Protein AF-A0A9Y2AJH9-F1 (afdb_monomer_lite)

Foldseek 3Di:
DDPVVVCVVPDDDDDDDDPDDDDPVVVVVVVVVVQPDDDDVSPSPDDDDDDDDPVVLVVVQLVVLVVLCPDDDDPPDDPVSVVSNVQSVDPPDGD

Organism: NCBI:txid3054208

InterPro dom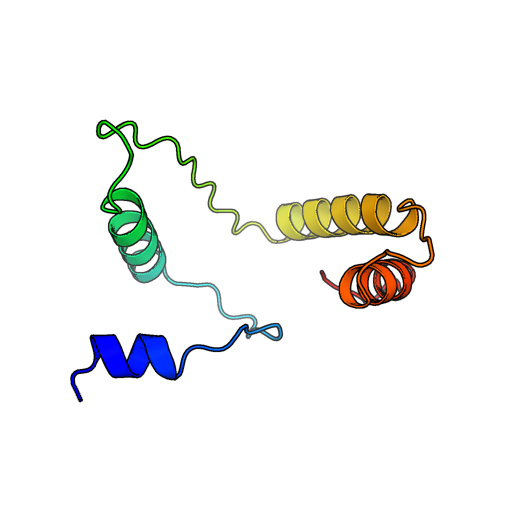ains:
  IPR000415 Nitroreductase-like [G3DSA:3.40.109.10] (1-95)
  IPR000415 Nitroreductase-like [SSF55469] (1-64)
  IPR029479 Nitroreductase [PF00881] (10-75)
  IPR050627 Nitroreductase/BluB [PTHR23026] (2-69)

Structure (mmCIF, N/CA/C/O backbone):
data_AF-A0A9Y2AJH9-F1
#
_entry.id   AF-A0A9Y2AJH9-F1
#
loop_
_atom_site.group_PDB
_atom_site.id
_atom_site.type_symbol
_atom_site.label_atom_id
_atom_site.label_alt_id
_atom_site.label_comp_id
_atom_site.label_asym_id
_atom_site.label_entity_id
_atom_site.label_seq_id
_atom_site.pdbx_PDB_ins_code
_atom_site.Cartn_x
_atom_site.Cartn_y
_atom_site.Cartn_z
_atom_site.occupancy
_atom_site.B_iso_or_equiv
_atom_site.auth_seq_id
_atom_site.auth_comp_id
_atom_site.auth_asym_id
_atom_site.auth_atom_id
_atom_site.pdbx_PDB_model_num
ATOM 1 N N . MET A 1 1 ? 4.041 15.277 23.540 1.00 86.56 1 MET A N 1
ATOM 2 C CA . MET A 1 1 ? 3.514 15.136 22.163 1.00 86.56 1 MET A CA 1
ATOM 3 C C . MET A 1 1 ? 2.420 14.088 22.194 1.00 86.56 1 MET A C 1
ATOM 5 O O . MET A 1 1 ? 2.672 13.053 22.797 1.00 86.56 1 MET A O 1
ATOM 9 N N . ASN A 1 2 ? 1.233 14.361 21.643 1.00 98.00 2 ASN A N 1
ATOM 10 C CA . ASN A 1 2 ? 0.135 13.386 21.654 1.00 98.00 2 ASN A CA 1
ATOM 11 C C . ASN A 1 2 ? 0.416 12.211 20.698 1.00 98.00 2 ASN A C 1
ATOM 13 O O . ASN A 1 2 ? 1.294 12.306 19.838 1.00 98.00 2 ASN A O 1
ATOM 17 N N . GLU A 1 3 ? -0.329 11.120 20.856 1.00 98.12 3 GLU A N 1
ATOM 18 C CA . GLU A 1 3 ? -0.120 9.885 20.090 1.00 98.12 3 GLU A CA 1
ATOM 19 C C . GLU A 1 3 ? -0.294 10.090 18.581 1.00 98.12 3 GLU A C 1
ATOM 21 O O . GLU A 1 3 ? 0.498 9.572 17.801 1.00 98.12 3 GLU A O 1
ATOM 26 N N . VAL A 1 4 ? -1.250 10.926 18.157 1.00 97.50 4 VAL A N 1
ATOM 27 C CA . VAL A 1 4 ? -1.489 11.230 16.735 1.00 97.50 4 VAL A CA 1
ATOM 28 C C . VAL A 1 4 ? -0.240 11.824 16.076 1.00 97.50 4 VAL A C 1
ATOM 30 O O . VAL A 1 4 ? 0.226 11.320 15.054 1.00 97.50 4 VAL A O 1
ATOM 33 N N . ILE A 1 5 ? 0.350 12.860 16.679 1.00 98.19 5 ILE A N 1
ATOM 34 C CA . ILE A 1 5 ? 1.545 13.518 16.134 1.00 98.19 5 ILE A CA 1
ATOM 35 C C . ILE A 1 5 ? 2.751 12.572 16.204 1.00 98.19 5 ILE A C 1
ATOM 37 O O . ILE A 1 5 ? 3.536 12.509 15.257 1.00 98.19 5 ILE A O 1
ATOM 41 N N . GLN A 1 6 ? 2.899 11.803 17.290 1.00 98.25 6 GLN A N 1
ATOM 42 C CA . GLN A 1 6 ? 3.978 10.814 17.396 1.00 98.25 6 GLN A CA 1
ATOM 43 C C . GLN A 1 6 ? 3.896 9.761 16.283 1.00 98.25 6 GLN A C 1
ATOM 45 O O . GLN A 1 6 ? 4.900 9.504 15.614 1.00 98.25 6 GLN A O 1
ATOM 50 N N . ASN A 1 7 ? 2.709 9.203 16.032 1.00 97.50 7 ASN A N 1
ATOM 51 C CA . ASN A 1 7 ? 2.480 8.210 14.982 1.00 97.50 7 ASN A CA 1
ATOM 52 C C . ASN A 1 7 ? 2.806 8.775 13.592 1.00 97.50 7 ASN A C 1
ATOM 54 O O . ASN A 1 7 ? 3.495 8.124 12.806 1.00 97.50 7 ASN A O 1
ATOM 58 N N . MET A 1 8 ? 2.397 10.015 13.302 1.00 96.81 8 MET A N 1
ATOM 59 C CA . MET A 1 8 ? 2.706 10.672 12.025 1.00 96.81 8 MET A CA 1
ATOM 60 C C . MET A 1 8 ? 4.214 10.854 11.797 1.00 96.81 8 MET A C 1
ATOM 62 O O . MET A 1 8 ? 4.706 10.586 10.699 1.00 96.81 8 MET A O 1
ATOM 66 N N . LEU A 1 9 ? 4.956 11.296 12.817 1.00 97.75 9 LEU A N 1
ATOM 67 C CA . LEU A 1 9 ? 6.388 11.599 12.693 1.00 97.75 9 LEU A CA 1
ATOM 68 C C . LEU A 1 9 ? 7.272 10.345 12.667 1.00 97.75 9 LEU A C 1
ATOM 70 O O . LEU A 1 9 ? 8.344 10.347 12.056 1.00 97.75 9 LEU A O 1
ATOM 74 N N . THR A 1 10 ? 6.838 9.270 13.324 1.00 97.94 10 THR A N 1
ATOM 75 C CA . THR A 1 10 ? 7.604 8.018 13.422 1.00 97.94 10 THR A CA 1
ATOM 76 C C . THR A 1 10 ? 7.347 7.057 12.264 1.00 97.94 10 THR A C 1
ATOM 78 O O . THR A 1 10 ? 8.205 6.218 11.979 1.00 97.94 10 THR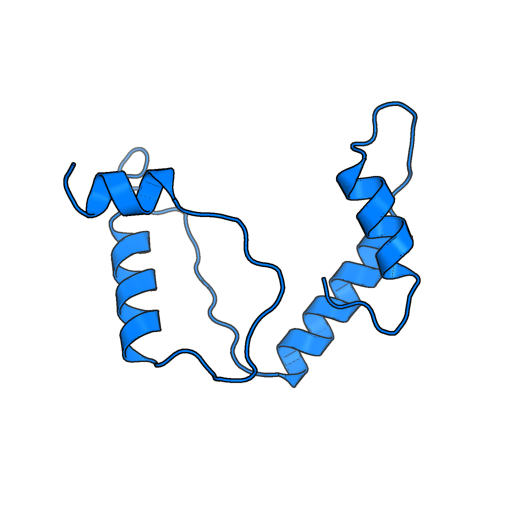 A O 1
ATOM 81 N N . ARG A 1 11 ? 6.225 7.198 11.543 1.00 97.50 11 ARG A N 1
ATOM 82 C CA . ARG A 1 11 ? 5.844 6.333 10.417 1.00 97.50 11 ARG A CA 1
ATOM 83 C C . ARG A 1 11 ? 6.956 6.217 9.363 1.00 97.50 11 ARG A C 1
ATOM 85 O O . ARG A 1 11 ? 7.456 7.208 8.826 1.00 97.50 11 ARG A O 1
ATOM 92 N N . LYS A 1 12 ? 7.288 4.977 8.991 1.00 97.19 12 LYS A N 1
ATOM 93 C CA . LYS A 1 12 ? 8.203 4.627 7.890 1.00 97.19 12 LYS A CA 1
ATOM 94 C C . LYS A 1 12 ? 7.489 3.765 6.850 1.00 97.19 12 LYS A C 1
ATOM 96 O O . LYS A 1 12 ? 6.456 3.168 7.130 1.00 97.19 12 LYS A O 1
ATOM 101 N N . SER A 1 13 ? 8.024 3.723 5.631 1.00 94.69 13 SER A N 1
ATOM 102 C CA . SER A 1 13 ? 7.553 2.778 4.612 1.00 94.69 13 SER A CA 1
ATOM 103 C C . SER A 1 13 ? 8.145 1.400 4.899 1.00 94.69 13 SER A C 1
ATOM 105 O O . SER A 1 13 ? 9.361 1.230 4.805 1.00 94.69 13 SER A O 1
ATOM 107 N N . ILE A 1 14 ? 7.289 0.445 5.252 1.00 93.94 14 ILE A N 1
ATOM 108 C CA . ILE A 1 14 ? 7.656 -0.953 5.498 1.00 93.94 14 ILE A CA 1
ATOM 109 C C . ILE A 1 14 ? 7.664 -1.707 4.165 1.00 93.94 14 ILE A C 1
ATOM 111 O O . ILE A 1 14 ? 6.871 -1.393 3.287 1.00 93.94 14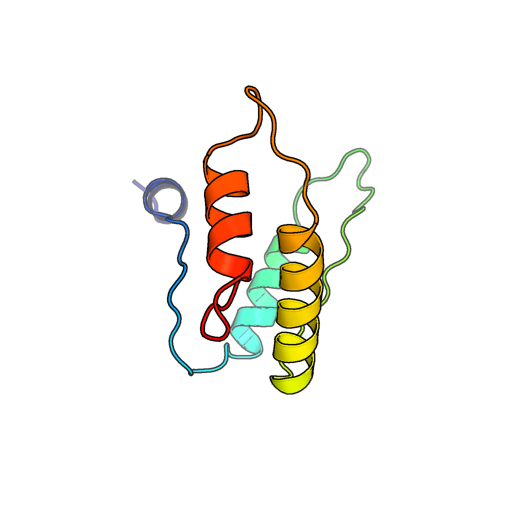 ILE A O 1
ATOM 115 N N . ARG A 1 15 ? 8.613 -2.634 3.986 1.00 89.50 15 ARG A N 1
ATOM 116 C CA . ARG A 1 15 ? 8.779 -3.451 2.761 1.00 89.50 15 ARG A CA 1
ATOM 117 C C . ARG A 1 15 ? 9.111 -4.918 3.053 1.00 89.50 15 ARG A C 1
ATOM 119 O O . ARG A 1 15 ? 9.469 -5.678 2.164 1.00 89.50 15 ARG A O 1
ATOM 126 N N . THR A 1 16 ? 9.040 -5.308 4.320 1.00 90.69 16 THR A N 1
ATOM 127 C CA . THR A 1 16 ? 9.214 -6.686 4.772 1.00 90.69 16 THR A CA 1
ATOM 128 C C . THR A 1 16 ? 8.144 -6.931 5.814 1.00 90.69 16 THR A C 1
ATOM 130 O O . THR A 1 16 ? 8.067 -6.202 6.803 1.00 90.69 16 THR A O 1
ATOM 133 N N . TYR A 1 17 ? 7.301 -7.923 5.559 1.00 92.44 17 TYR A N 1
ATOM 134 C CA . TYR A 1 17 ? 6.103 -8.191 6.340 1.00 92.44 17 TYR A CA 1
ATOM 135 C C . TYR A 1 17 ? 6.179 -9.581 6.958 1.00 92.44 17 TYR A C 1
ATOM 137 O O . TYR A 1 17 ? 6.883 -10.466 6.465 1.00 92.44 17 TYR A O 1
ATOM 145 N N . LYS A 1 18 ? 5.457 -9.765 8.062 1.00 95.12 18 LYS A N 1
ATOM 146 C CA . LYS A 1 18 ? 5.206 -11.099 8.605 1.00 95.12 18 LYS A CA 1
ATOM 147 C C . LYS A 1 18 ? 4.220 -11.838 7.694 1.00 95.12 18 LYS A C 1
ATOM 149 O O . LYS A 1 18 ? 3.534 -11.211 6.895 1.00 95.12 18 LYS A O 1
ATOM 154 N N . LYS A 1 19 ? 4.143 -13.163 7.840 1.00 92.12 19 LYS A N 1
ATOM 155 C CA . LYS A 1 19 ? 3.144 -13.993 7.142 1.00 92.12 19 LYS A CA 1
ATOM 156 C C . LYS A 1 19 ? 1.749 -13.910 7.773 1.00 92.12 19 LYS A C 1
ATOM 158 O O . LYS A 1 19 ? 0.806 -14.464 7.224 1.00 92.12 19 LYS A O 1
ATOM 163 N N . ASP A 1 20 ? 1.637 -13.271 8.935 1.00 95.00 20 ASP A N 1
ATOM 164 C CA . ASP A 1 20 ? 0.377 -13.121 9.653 1.00 95.00 20 ASP A CA 1
ATOM 165 C C . ASP A 1 20 ? -0.576 -12.217 8.864 1.00 95.00 20 ASP A C 1
ATOM 167 O O . ASP A 1 20 ? -0.220 -11.095 8.497 1.00 95.00 20 ASP A O 1
ATOM 171 N N . GLN A 1 21 ? -1.790 -12.709 8.625 1.00 95.12 21 GLN A N 1
ATOM 172 C CA . GLN A 1 21 ? -2.842 -11.931 7.979 1.00 95.12 21 GLN A CA 1
ATOM 173 C C . GLN A 1 21 ? -3.354 -10.837 8.926 1.00 95.12 21 GLN A C 1
ATOM 175 O O . GLN A 1 21 ? -3.433 -11.033 10.142 1.00 95.12 21 GLN A O 1
ATOM 180 N N . VAL A 1 22 ? -3.722 -9.685 8.363 1.00 95.12 22 VAL A N 1
ATOM 181 C CA . VAL A 1 22 ? -4.346 -8.598 9.126 1.00 95.12 22 VAL A CA 1
ATOM 182 C C . VAL A 1 22 ? -5.738 -9.040 9.565 1.00 95.12 22 VAL A C 1
ATOM 184 O O . VAL A 1 22 ? -6.474 -9.648 8.788 1.00 95.12 22 VAL A O 1
ATOM 187 N N . LYS A 1 23 ? -6.111 -8.736 10.808 1.00 97.19 23 LYS A N 1
ATOM 188 C CA . LYS A 1 23 ? -7.448 -9.055 11.300 1.00 97.19 23 LYS A CA 1
ATOM 189 C C . LYS A 1 23 ? -8.507 -8.209 10.597 1.00 97.19 23 LYS A C 1
ATOM 191 O O . LYS A 1 23 ? -8.288 -7.036 10.300 1.00 97.19 23 LYS A O 1
ATOM 196 N N . ASP A 1 24 ? -9.699 -8.773 10.443 1.00 95.44 24 ASP A N 1
ATOM 197 C CA . ASP A 1 24 ? -10.834 -8.074 9.836 1.00 95.44 24 ASP A CA 1
ATOM 198 C C . ASP A 1 24 ? -11.241 -6.802 10.593 1.00 95.44 24 ASP A C 1
ATOM 200 O O . ASP A 1 24 ? -11.704 -5.847 9.974 1.00 95.44 24 ASP A O 1
ATOM 204 N N . GLU A 1 25 ? -11.094 -6.782 11.922 1.00 97.56 25 GLU A N 1
ATOM 205 C CA . GLU A 1 25 ? -11.370 -5.598 12.750 1.00 97.56 25 GLU A CA 1
ATOM 206 C C . GLU A 1 25 ? -10.433 -4.438 12.392 1.00 97.56 25 GLU A C 1
ATOM 208 O O . GLU A 1 25 ? -10.898 -3.353 12.047 1.00 97.56 25 GLU A O 1
ATOM 213 N N . ASP A 1 26 ? -9.129 -4.713 12.327 1.00 97.56 26 ASP A N 1
ATOM 214 C CA . ASP A 1 26 ? -8.113 -3.722 11.981 1.00 97.56 26 ASP A CA 1
ATOM 215 C C . ASP A 1 26 ? -8.312 -3.211 10.544 1.00 97.56 26 ASP A C 1
ATOM 217 O O . ASP A 1 26 ? -8.216 -2.012 10.277 1.00 97.56 26 ASP A O 1
ATOM 221 N N . LEU A 1 27 ? -8.642 -4.106 9.601 1.00 96.38 27 LEU A N 1
ATOM 222 C CA . LEU A 1 27 ? -8.947 -3.720 8.219 1.00 96.38 27 LEU A CA 1
ATOM 223 C C . LEU A 1 27 ? -10.163 -2.794 8.139 1.00 96.38 27 LEU A C 1
ATOM 225 O O . LEU A 1 27 ? -10.132 -1.806 7.402 1.00 96.38 27 LEU A O 1
ATOM 229 N N . LYS A 1 28 ? -11.226 -3.081 8.897 1.00 96.38 28 LYS A N 1
ATOM 230 C CA . LYS A 1 28 ? -12.418 -2.227 8.945 1.00 96.38 28 LYS A CA 1
ATOM 231 C C . LYS A 1 28 ? -12.084 -0.846 9.493 1.00 96.38 28 LYS A C 1
ATOM 233 O O . LYS A 1 28 ? -12.490 0.133 8.872 1.00 96.38 28 LYS A O 1
ATOM 238 N N . ASP A 1 29 ? -11.308 -0.754 10.568 1.00 98.00 29 ASP A N 1
ATOM 239 C CA . ASP A 1 29 ? -10.911 0.529 11.158 1.00 98.00 29 ASP A CA 1
ATOM 240 C C . ASP A 1 29 ? -10.057 1.372 10.199 1.00 98.00 29 ASP A C 1
ATOM 242 O O . ASP A 1 29 ? -10.251 2.588 10.083 1.00 98.00 29 ASP A O 1
ATOM 246 N N . ILE A 1 30 ? -9.162 0.732 9.438 1.00 97.19 30 ILE A N 1
ATOM 247 C CA . ILE A 1 30 ? -8.356 1.393 8.402 1.00 97.19 30 ILE A CA 1
ATOM 248 C C . ILE A 1 30 ? -9.254 1.969 7.302 1.00 97.19 30 ILE A C 1
ATOM 250 O O . ILE A 1 30 ? -9.119 3.142 6.945 1.00 97.19 30 ILE A O 1
ATOM 254 N N . ILE A 1 31 ? -10.183 1.169 6.770 1.00 96.56 31 ILE A N 1
ATOM 255 C CA . ILE A 1 31 ? -11.085 1.617 5.703 1.00 96.56 31 ILE A CA 1
ATOM 256 C C . ILE A 1 31 ? -12.039 2.701 6.212 1.00 96.56 31 ILE A C 1
ATOM 258 O O . ILE A 1 31 ? -12.226 3.707 5.529 1.00 96.56 31 ILE A O 1
ATOM 262 N N . GLN A 1 32 ? -12.584 2.552 7.422 1.00 96.44 32 GLN A N 1
ATOM 263 C CA . GLN A 1 32 ? -13.415 3.574 8.060 1.00 96.44 32 GLN A CA 1
ATOM 264 C C . GLN A 1 32 ? -12.658 4.894 8.202 1.00 96.44 32 GLN A C 1
ATOM 266 O O . GLN A 1 32 ? -13.179 5.945 7.838 1.00 96.44 32 GLN A O 1
ATOM 271 N N . SER A 1 33 ? -11.403 4.855 8.642 1.00 96.38 33 SER A N 1
ATOM 272 C CA . SER A 1 33 ? -10.563 6.053 8.719 1.00 96.38 33 SER A CA 1
ATOM 273 C C . SER A 1 33 ? -10.347 6.691 7.342 1.00 96.38 33 SER A C 1
ATOM 275 O O . SER A 1 33 ? -10.407 7.912 7.208 1.00 96.38 33 SER A O 1
ATOM 277 N N . ALA A 1 34 ? -10.133 5.875 6.304 1.00 96.06 34 ALA A N 1
ATOM 278 C CA . ALA A 1 34 ? -9.874 6.351 4.950 1.00 96.06 34 ALA A CA 1
ATOM 279 C C . ALA A 1 34 ? -11.092 7.043 4.310 1.00 96.06 34 ALA A C 1
ATOM 281 O O . ALA A 1 34 ? -10.933 8.100 3.701 1.00 96.06 34 ALA A O 1
ATOM 282 N N . ILE A 1 35 ? -12.306 6.504 4.482 1.00 95.38 35 ILE A N 1
ATOM 283 C CA . ILE A 1 35 ? -13.528 7.096 3.900 1.00 95.38 35 ILE A CA 1
ATOM 284 C C . ILE A 1 35 ? -13.942 8.414 4.570 1.00 95.38 35 ILE A C 1
ATOM 286 O O . ILE A 1 35 ? -14.659 9.203 3.960 1.00 95.38 35 ILE A O 1
ATOM 290 N N . HIS A 1 36 ? -13.475 8.670 5.795 1.00 96.00 36 HIS A N 1
ATOM 291 C CA . HIS A 1 36 ? -13.726 9.919 6.521 1.00 96.00 36 HIS A CA 1
ATOM 292 C C . HIS A 1 36 ? -12.719 11.030 6.192 1.00 96.00 36 HIS A C 1
ATOM 294 O O . HIS A 1 36 ? -12.818 12.132 6.739 1.00 96.00 36 HIS A O 1
ATOM 300 N N . ALA A 1 37 ? -11.748 10.781 5.308 1.00 96.50 37 ALA A N 1
ATOM 301 C CA . ALA A 1 37 ? -10.888 11.843 4.810 1.00 96.50 37 ALA A CA 1
ATOM 302 C C . ALA A 1 37 ? -11.729 12.939 4.114 1.00 96.50 37 ALA A C 1
ATOM 304 O O . ALA A 1 37 ? -12.753 12.644 3.494 1.00 96.50 37 ALA A O 1
ATOM 305 N N . PRO A 1 38 ? -11.328 14.220 4.179 1.00 96.62 38 PRO A N 1
ATOM 306 C CA . PRO A 1 38 ? -12.006 15.267 3.425 1.00 96.62 38 PRO A CA 1
ATOM 307 C C . PRO A 1 38 ? -11.758 15.098 1.919 1.00 96.62 38 PRO A C 1
ATOM 309 O O . PRO A 1 38 ? -10.658 14.754 1.487 1.00 96.62 38 PRO A O 1
ATOM 312 N N . SER A 1 39 ? -12.770 15.393 1.103 1.00 97.00 39 SER A N 1
ATOM 313 C CA . SER A 1 39 ? -12.670 15.443 -0.362 1.00 97.00 39 SER A CA 1
ATOM 314 C C . SER A 1 39 ? -13.290 16.727 -0.909 1.00 97.00 39 SER A C 1
ATOM 316 O O . SER A 1 39 ? -14.199 17.303 -0.307 1.00 97.00 39 SER A O 1
ATOM 318 N N . GLY A 1 40 ? -12.793 17.196 -2.058 1.00 97.56 40 GLY A N 1
ATOM 319 C CA . GLY A 1 40 ? -13.326 18.385 -2.723 1.00 97.56 40 GLY A CA 1
ATOM 320 C C . GLY A 1 40 ? -14.811 18.208 -3.040 1.00 97.56 40 GLY A C 1
ATOM 321 O O . GLY A 1 40 ? -15.187 17.263 -3.724 1.00 97.56 40 GLY A O 1
ATOM 322 N N . GLY A 1 41 ? -15.664 19.080 -2.498 1.00 97.12 41 GLY A N 1
ATOM 323 C CA . GLY A 1 41 ? -17.117 18.966 -2.668 1.00 97.12 41 GLY A CA 1
ATOM 324 C C . GLY A 1 41 ? -17.729 17.685 -2.083 1.00 97.12 41 GLY A C 1
ATOM 325 O O . GLY A 1 41 ? -18.792 17.278 -2.538 1.00 97.12 41 GLY A O 1
ATOM 326 N N . ASN A 1 42 ? -17.065 17.038 -1.114 1.00 95.69 42 ASN A N 1
ATOM 327 C CA . ASN A 1 42 ? -17.456 15.734 -0.564 1.00 95.69 42 ASN A CA 1
ATOM 328 C C . ASN A 1 42 ? -17.594 14.628 -1.632 1.00 95.69 42 ASN A C 1
ATOM 330 O O . ASN A 1 42 ? -18.429 13.731 -1.511 1.00 95.69 42 ASN A O 1
ATOM 334 N N . SER A 1 43 ? -16.796 14.702 -2.702 1.00 96.56 43 SER A N 1
ATOM 335 C CA . SER A 1 43 ? -16.906 13.794 -3.845 1.00 96.56 43 SER A CA 1
ATOM 336 C C . SER A 1 43 ? -16.578 12.335 -3.522 1.00 96.56 43 SER A C 1
ATOM 338 O O . SER A 1 43 ? -16.984 11.458 -4.281 1.00 96.56 43 SER A O 1
ATOM 340 N N . GLN A 1 44 ? -15.815 12.082 -2.449 1.00 96.31 44 GLN A N 1
ATOM 341 C CA . GLN A 1 44 ? -15.397 10.748 -1.998 1.00 96.31 44 GLN A CA 1
ATOM 342 C C . GLN A 1 44 ? -14.876 9.873 -3.151 1.00 96.31 44 GLN A C 1
ATOM 344 O O . GLN A 1 44 ? -15.193 8.694 -3.259 1.00 96.31 44 GLN A O 1
ATOM 349 N N . SER A 1 45 ? -14.083 10.468 -4.049 1.00 94.94 45 SER A N 1
ATOM 350 C CA . SER A 1 45 ? -13.672 9.860 -5.328 1.00 94.94 45 SER A CA 1
ATOM 351 C C . SER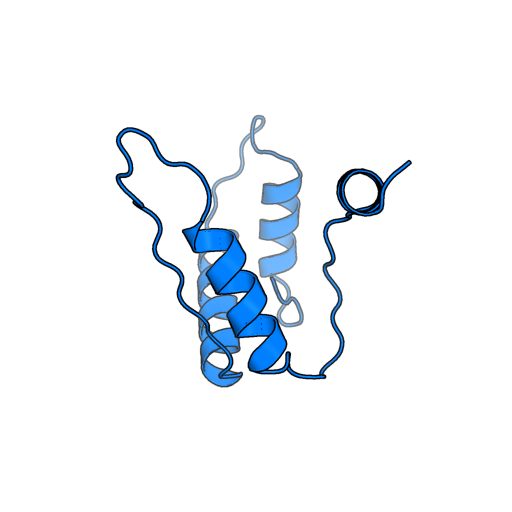 A 1 45 ? -12.615 8.752 -5.199 1.00 94.94 45 SER A C 1
ATOM 353 O O . SER A 1 45 ? -11.873 8.486 -6.142 1.00 94.94 45 SER A O 1
ATOM 355 N N . TRP A 1 46 ? -12.516 8.124 -4.032 1.00 94.25 46 TRP A N 1
ATOM 356 C CA . TRP A 1 46 ? -11.639 6.994 -3.756 1.00 94.25 46 TRP A CA 1
ATOM 357 C C . TRP A 1 46 ? -12.389 5.673 -3.910 1.00 94.25 46 TRP A C 1
ATOM 359 O O . TRP A 1 46 ? -13.545 5.538 -3.518 1.00 94.25 46 TRP A O 1
ATOM 369 N N . ILE A 1 47 ? -11.688 4.672 -4.435 1.00 95.25 47 ILE A N 1
ATOM 370 C CA . ILE A 1 47 ? -12.132 3.279 -4.459 1.00 95.25 47 ILE A CA 1
ATOM 371 C C . ILE A 1 47 ? -11.081 2.474 -3.706 1.00 95.25 47 ILE A C 1
ATOM 373 O O . ILE A 1 47 ? -9.899 2.525 -4.045 1.00 95.25 47 ILE A O 1
ATOM 377 N N . PHE A 1 48 ? -11.516 1.737 -2.687 1.00 95.44 48 PHE A N 1
ATOM 378 C CA . PHE A 1 48 ? -10.656 0.843 -1.923 1.00 95.44 48 PHE A CA 1
ATOM 379 C C . PHE A 1 48 ? -11.010 -0.606 -2.250 1.00 95.44 48 PHE A C 1
ATOM 381 O O . PHE A 1 48 ? -12.140 -1.037 -2.026 1.00 95.44 48 PHE A O 1
ATOM 388 N N . THR A 1 49 ? -10.030 -1.357 -2.747 1.00 94.44 49 THR A N 1
ATOM 389 C CA . THR A 1 49 ? -10.144 -2.799 -2.989 1.00 94.44 49 THR A CA 1
ATOM 390 C C . THR A 1 49 ? -9.215 -3.523 -2.028 1.00 94.44 49 THR A C 1
ATOM 392 O O . THR A 1 49 ? -8.006 -3.299 -2.050 1.00 94.44 49 THR A O 1
ATOM 395 N N . VAL A 1 50 ? -9.772 -4.390 -1.184 1.00 93.88 50 VAL A N 1
ATOM 396 C CA . VAL A 1 50 ? -9.000 -5.208 -0.242 1.00 93.88 50 VAL A CA 1
ATOM 397 C C . VAL A 1 50 ? -8.757 -6.576 -0.872 1.00 93.88 50 VAL A C 1
ATOM 399 O O . VAL A 1 50 ? -9.706 -7.301 -1.165 1.00 93.88 50 VAL A O 1
ATOM 402 N N . LEU A 1 51 ? -7.487 -6.922 -1.092 1.00 93.88 51 LEU A N 1
ATOM 403 C CA . LEU A 1 51 ? -7.074 -8.196 -1.678 1.00 93.88 51 LEU A CA 1
ATOM 404 C C . LEU A 1 51 ? -6.270 -9.003 -0.654 1.00 93.88 51 LEU A C 1
ATOM 406 O O . LEU A 1 51 ? -5.154 -8.626 -0.315 1.00 93.88 51 LEU A O 1
ATOM 410 N N . GLN A 1 52 ? -6.847 -10.101 -0.165 1.00 93.50 52 GLN A N 1
ATOM 411 C CA . GLN A 1 52 ? -6.222 -10.987 0.833 1.00 93.50 52 GLN A CA 1
ATOM 412 C C . GLN A 1 52 ? -5.918 -12.391 0.300 1.00 93.50 52 GLN A C 1
ATOM 414 O O . GLN A 1 52 ? -5.323 -13.195 1.008 1.00 93.50 52 GLN A O 1
ATOM 419 N N . ASN A 1 53 ? -6.359 -12.716 -0.918 1.00 94.50 53 ASN A N 1
ATOM 420 C CA . ASN A 1 53 ? -6.080 -14.011 -1.524 1.00 94.50 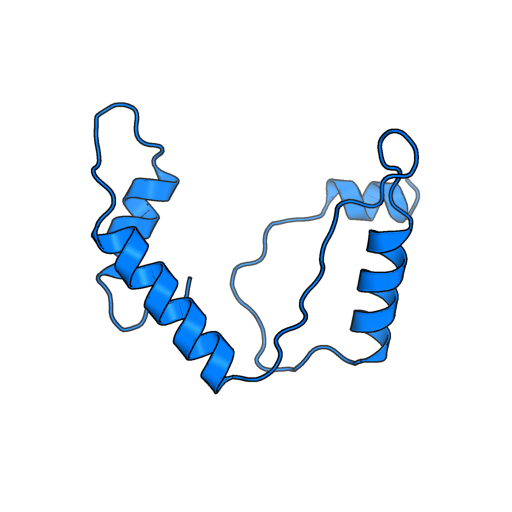53 ASN A CA 1
ATOM 421 C C . ASN A 1 53 ? -4.646 -14.032 -2.074 1.00 94.50 53 ASN A C 1
ATOM 423 O O . ASN A 1 53 ? -4.312 -13.227 -2.946 1.00 94.50 53 ASN A O 1
ATOM 427 N N . ASP A 1 54 ? -3.836 -14.967 -1.580 1.00 92.12 54 ASP A N 1
ATOM 428 C CA . ASP A 1 54 ? -2.411 -15.064 -1.908 1.00 92.12 54 ASP A CA 1
ATOM 429 C C . ASP A 1 54 ? -2.155 -15.311 -3.401 1.00 92.12 54 ASP A C 1
ATOM 431 O O . ASP A 1 54 ? -1.261 -14.688 -3.972 1.00 92.12 54 ASP A O 1
ATOM 435 N N . ASP A 1 55 ? -2.966 -16.143 -4.062 1.00 95.25 55 ASP A N 1
ATOM 436 C CA . ASP A 1 55 ? -2.806 -16.435 -5.494 1.00 95.25 55 ASP A CA 1
ATOM 437 C C . ASP A 1 55 ? -3.067 -15.189 -6.348 1.00 95.25 55 ASP A C 1
ATOM 439 O O . ASP A 1 55 ? -2.331 -14.895 -7.290 1.00 95.25 55 ASP A O 1
ATOM 443 N N . ARG A 1 56 ? -4.088 -14.401 -5.992 1.00 95.56 56 ARG A N 1
ATOM 444 C CA . ARG A 1 56 ? -4.389 -13.130 -6.664 1.00 95.56 56 ARG A CA 1
ATOM 445 C C . ARG A 1 56 ? -3.333 -12.065 -6.397 1.00 95.56 56 ARG A C 1
ATOM 447 O O . ARG A 1 56 ? -3.038 -11.271 -7.286 1.00 95.56 56 ARG A O 1
ATOM 454 N N . LEU A 1 57 ? -2.767 -12.031 -5.192 1.00 93.12 57 LEU A N 1
ATOM 455 C CA . LEU A 1 57 ? -1.643 -11.148 -4.879 1.00 93.12 57 LEU A CA 1
ATOM 456 C C . LEU A 1 57 ? -0.399 -11.534 -5.685 1.00 93.12 57 LEU A C 1
ATOM 458 O O . LEU A 1 57 ? 0.284 -10.651 -6.202 1.00 93.12 57 LEU A O 1
ATOM 462 N N . ALA A 1 58 ? -0.128 -12.833 -5.834 1.00 92.56 58 ALA A N 1
ATOM 463 C CA . ALA A 1 58 ? 0.964 -13.330 -6.663 1.00 92.56 58 ALA A CA 1
ATOM 464 C C . ALA A 1 58 ? 0.765 -12.957 -8.141 1.00 92.56 58 ALA A C 1
ATOM 466 O O . ALA A 1 58 ? 1.681 -12.412 -8.755 1.00 92.56 58 ALA A O 1
ATOM 467 N N . GLU A 1 59 ? -0.445 -13.150 -8.676 1.00 94.81 59 GLU A N 1
ATOM 468 C CA . GLU A 1 59 ? -0.811 -12.745 -10.039 1.00 94.81 59 GLU A CA 1
ATOM 469 C C . GLU A 1 59 ? -0.592 -11.240 -10.264 1.00 94.81 59 GLU A C 1
ATOM 471 O O . GLU A 1 59 ? 0.041 -10.840 -11.242 1.00 94.81 59 GLU A O 1
ATOM 476 N N . LEU A 1 60 ? -1.063 -10.397 -9.336 1.00 93.69 60 LEU A N 1
ATOM 477 C CA . LEU A 1 60 ? -0.869 -8.948 -9.405 1.00 93.69 60 LEU A CA 1
ATOM 478 C C . LEU A 1 60 ? 0.619 -8.579 -9.387 1.00 93.69 60 LEU A C 1
ATOM 480 O O . LEU A 1 60 ? 1.066 -7.768 -10.195 1.00 93.69 60 LEU A O 1
ATOM 484 N N . ASN A 1 61 ? 1.394 -9.175 -8.481 1.00 92.12 61 ASN A N 1
ATOM 485 C CA . ASN A 1 61 ? 2.830 -8.938 -8.385 1.00 92.12 61 ASN A CA 1
ATOM 486 C C . ASN A 1 61 ? 3.551 -9.293 -9.694 1.00 92.12 61 ASN A C 1
ATOM 488 O O . ASN A 1 61 ? 4.379 -8.517 -10.172 1.00 92.12 61 ASN A O 1
ATOM 492 N N . ASP A 1 62 ? 3.210 -10.424 -10.310 1.00 93.06 62 ASP A N 1
ATOM 493 C CA . ASP A 1 62 ? 3.817 -10.835 -11.574 1.00 93.06 62 ASP A CA 1
ATOM 494 C C . ASP A 1 62 ? 3.451 -9.886 -12.722 1.00 93.06 62 ASP A C 1
ATOM 496 O O . ASP A 1 62 ? 4.339 -9.464 -13.465 1.00 93.06 62 ASP A O 1
ATOM 500 N N . GLN A 1 63 ? 2.196 -9.433 -12.809 1.00 93.44 63 GLN A N 1
ATOM 501 C CA . GLN A 1 63 ? 1.798 -8.409 -13.784 1.00 93.44 63 GLN A CA 1
ATOM 502 C C . GLN A 1 63 ? 2.577 -7.100 -13.604 1.00 93.44 63 GLN A C 1
ATOM 504 O O . GLN A 1 63 ? 3.048 -6.514 -14.581 1.00 93.44 63 GLN A O 1
ATOM 509 N N . VAL A 1 64 ? 2.760 -6.644 -12.361 1.00 92.50 64 VAL A N 1
ATOM 510 C CA . VAL A 1 64 ? 3.524 -5.421 -12.084 1.00 92.50 64 VAL A CA 1
ATOM 511 C C . VAL A 1 64 ? 4.993 -5.597 -12.488 1.00 92.50 64 VAL A C 1
ATOM 513 O O . VAL A 1 64 ? 5.570 -4.684 -13.083 1.00 92.50 64 VAL A O 1
ATOM 516 N N . LYS A 1 65 ? 5.605 -6.766 -12.249 1.00 91.56 65 LYS A N 1
ATOM 517 C CA . LYS A 1 65 ? 6.980 -7.044 -12.702 1.00 91.56 65 LYS A CA 1
ATOM 518 C C . LYS A 1 65 ? 7.120 -6.946 -14.213 1.00 91.56 65 LYS A C 1
ATOM 520 O O . LYS A 1 65 ? 8.098 -6.353 -14.664 1.00 91.56 65 LYS A O 1
ATOM 525 N N . GLU A 1 66 ? 6.186 -7.512 -14.977 1.00 92.38 66 GLU A N 1
ATOM 526 C CA . GLU A 1 66 ? 6.233 -7.433 -16.442 1.00 92.38 66 GLU A CA 1
ATOM 527 C C . GLU A 1 66 ? 6.246 -5.974 -16.908 1.00 92.38 66 GLU A C 1
ATOM 529 O O . GLU A 1 66 ? 7.148 -5.573 -17.642 1.00 92.38 66 GLU A O 1
ATOM 534 N N . VAL A 1 67 ? 5.367 -5.131 -16.355 1.00 92.81 67 VAL A N 1
ATOM 535 C CA . VAL A 1 67 ? 5.362 -3.692 -16.668 1.00 92.81 67 VAL A CA 1
ATOM 536 C C . VAL A 1 67 ? 6.710 -3.043 -16.339 1.00 92.81 67 VAL A C 1
ATOM 538 O O . VAL A 1 67 ? 7.251 -2.296 -17.151 1.00 92.81 67 VAL A O 1
ATOM 541 N N . TYR A 1 68 ? 7.295 -3.337 -15.173 1.00 91.19 68 TYR A N 1
ATOM 542 C CA . TYR A 1 68 ? 8.587 -2.767 -14.774 1.00 91.19 68 TYR A CA 1
ATOM 543 C C . TYR A 1 68 ? 9.750 -3.179 -15.685 1.00 91.19 68 TYR A C 1
ATOM 545 O O . TYR A 1 68 ? 10.672 -2.379 -15.887 1.00 91.19 68 TYR A O 1
ATOM 553 N N . LYS A 1 69 ? 9.738 -4.398 -16.238 1.00 90.44 69 LYS A N 1
ATOM 554 C CA . LYS A 1 69 ? 10.764 -4.863 -17.188 1.00 90.44 69 LYS A CA 1
ATOM 555 C C . LYS A 1 69 ? 10.754 -4.030 -18.471 1.00 90.44 69 LYS A C 1
ATOM 557 O O . LYS A 1 69 ? 11.832 -3.725 -18.997 1.00 90.44 69 LYS A O 1
ATOM 562 N N . ASP A 1 70 ? 9.576 -3.589 -18.894 1.00 91.94 70 ASP A N 1
ATOM 563 C CA . ASP A 1 70 ? 9.367 -2.886 -20.160 1.00 91.94 70 ASP A CA 1
ATOM 564 C C . ASP A 1 70 ? 9.569 -1.367 -20.071 1.00 91.94 70 ASP A C 1
ATOM 566 O O . ASP A 1 70 ? 9.706 -0.706 -21.096 1.00 91.94 70 A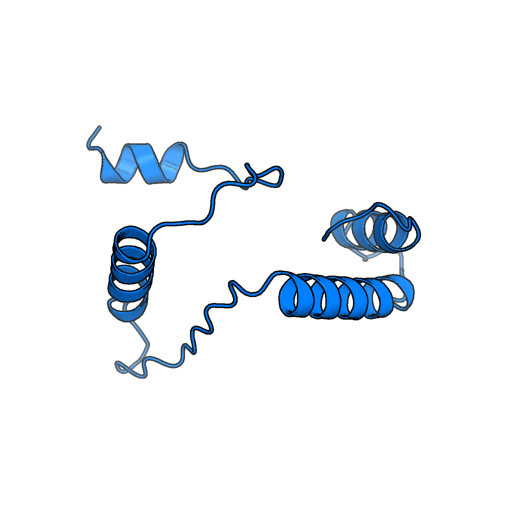SP A O 1
ATOM 570 N N . ILE A 1 71 ? 9.696 -0.791 -18.867 1.00 92.31 71 ILE A N 1
ATOM 571 C CA . ILE A 1 71 ? 9.897 0.661 -18.694 1.00 92.31 71 ILE A CA 1
ATOM 572 C C . ILE A 1 71 ? 11.158 1.142 -19.424 1.00 92.31 71 ILE A C 1
ATOM 574 O O . ILE A 1 71 ? 12.272 0.751 -19.070 1.00 92.31 71 ILE A O 1
ATOM 578 N N . GLU A 1 72 ? 11.026 2.052 -20.385 1.00 93.06 72 GLU A N 1
ATOM 579 C CA . GLU A 1 72 ? 12.175 2.723 -20.995 1.00 93.06 72 GLU A CA 1
ATOM 580 C C . GLU A 1 72 ? 12.849 3.672 -19.994 1.00 93.06 72 GLU A C 1
ATOM 582 O O . GLU A 1 72 ? 12.208 4.494 -19.336 1.00 93.06 72 GLU A O 1
ATOM 587 N N . VAL A 1 73 ? 14.170 3.544 -19.857 1.00 92.88 73 VAL A N 1
ATOM 588 C CA . VAL A 1 73 ? 14.964 4.339 -18.915 1.00 92.88 73 VAL A CA 1
ATOM 589 C C . VAL A 1 73 ? 15.767 5.365 -19.696 1.00 92.88 73 VAL A C 1
ATOM 591 O O . VAL A 1 73 ? 16.463 5.023 -20.648 1.00 92.88 73 VAL A O 1
ATOM 594 N N . ASN A 1 74 ? 15.702 6.616 -19.252 1.00 93.94 74 ASN A N 1
ATOM 595 C CA . ASN A 1 74 ? 16.518 7.712 -19.750 1.00 93.94 74 ASN A CA 1
ATOM 596 C C . ASN A 1 74 ? 17.211 8.433 -18.583 1.00 93.94 74 ASN A C 1
ATOM 598 O O . ASN A 1 74 ? 17.050 8.082 -17.414 1.00 93.94 74 ASN A O 1
ATOM 602 N N . GLU A 1 75 ? 17.980 9.470 -18.900 1.00 92.19 75 GLU A N 1
ATOM 603 C CA . GLU A 1 75 ? 18.785 10.221 -17.929 1.00 92.19 75 GLU A CA 1
ATOM 604 C C . GLU A 1 75 ? 17.961 10.918 -16.831 1.00 92.19 75 GLU A C 1
ATOM 606 O O . GLU A 1 75 ? 18.483 11.211 -15.757 1.00 92.19 75 GLU A O 1
ATOM 611 N N . LYS A 1 76 ? 16.669 11.174 -17.073 1.00 93.81 76 LYS A N 1
ATOM 612 C CA . LYS A 1 76 ? 15.751 11.814 -16.117 1.00 93.81 76 LYS A CA 1
ATOM 613 C C . LYS A 1 76 ? 14.948 10.806 -15.295 1.00 93.81 76 LYS A C 1
ATOM 615 O O . LYS A 1 76 ? 14.192 11.209 -14.411 1.00 93.81 76 LYS A O 1
ATOM 620 N N . THR A 1 77 ? 15.077 9.508 -15.564 1.00 93.25 77 THR A N 1
ATOM 621 C CA . THR A 1 77 ? 14.330 8.476 -14.844 1.00 93.25 77 THR A CA 1
ATOM 622 C C . THR A 1 77 ? 14.786 8.395 -13.386 1.00 93.25 77 THR A C 1
ATOM 624 O O . THR A 1 77 ? 15.975 8.290 -13.078 1.00 93.25 77 THR A O 1
ATOM 627 N N . TYR A 1 78 ? 13.827 8.400 -12.457 1.00 93.19 78 TYR A N 1
ATOM 628 C CA . TYR A 1 78 ? 14.116 8.282 -11.029 1.00 93.19 78 TYR A CA 1
ATOM 629 C C . TYR A 1 78 ? 14.844 6.974 -10.696 1.00 93.19 78 TYR A C 1
ATOM 631 O O . TYR A 1 78 ? 14.473 5.897 -11.165 1.00 93.19 78 TYR A O 1
ATOM 639 N N . ARG A 1 79 ? 15.831 7.050 -9.793 1.00 92.25 79 ARG A N 1
ATOM 640 C CA . ARG A 1 79 ? 16.628 5.887 -9.355 1.00 92.25 79 ARG A CA 1
ATOM 641 C C . ARG A 1 79 ? 15.773 4.726 -8.841 1.00 92.25 79 ARG A C 1
ATOM 643 O O . ARG A 1 79 ? 16.136 3.576 -9.049 1.00 92.25 79 ARG A O 1
ATOM 650 N N . SER A 1 80 ? 14.646 5.016 -8.190 1.00 89.06 80 SER A N 1
ATOM 651 C CA . SER A 1 80 ? 13.707 3.999 -7.699 1.00 89.06 80 SER A CA 1
ATOM 652 C C . SER A 1 80 ? 13.077 3.186 -8.829 1.00 89.06 80 SER A C 1
ATOM 654 O O . SER A 1 80 ? 12.908 1.981 -8.680 1.00 89.06 80 SER A O 1
ATOM 656 N N . ILE A 1 81 ? 12.779 3.817 -9.966 1.00 90.31 81 ILE A N 1
ATOM 657 C CA . ILE A 1 81 ? 12.220 3.147 -11.143 1.00 90.31 81 ILE A CA 1
ATOM 658 C C . ILE A 1 81 ? 13.283 2.254 -11.786 1.00 90.31 81 ILE A C 1
ATOM 660 O O . ILE A 1 81 ? 13.003 1.103 -12.100 1.00 90.31 81 ILE A O 1
ATOM 664 N N . VAL A 1 82 ? 14.524 2.741 -11.902 1.00 91.56 82 VAL A N 1
ATOM 665 C CA . VAL A 1 82 ? 15.652 1.939 -12.409 1.00 91.56 82 VAL A CA 1
ATOM 666 C C . VAL A 1 82 ? 15.918 0.728 -11.509 1.00 91.56 82 VAL A C 1
ATOM 668 O O . VAL A 1 82 ? 16.084 -0.388 -12.000 1.00 91.56 82 VAL A O 1
ATOM 671 N N . ALA A 1 83 ? 15.919 0.930 -10.188 1.00 89.50 83 ALA A N 1
ATOM 672 C CA . ALA A 1 83 ? 16.064 -0.149 -9.216 1.00 89.50 83 ALA A CA 1
ATOM 673 C C . ALA A 1 83 ? 14.917 -1.166 -9.322 1.00 89.50 83 ALA A C 1
ATOM 675 O O . ALA A 1 83 ? 15.186 -2.362 -9.369 1.00 89.50 83 ALA A O 1
ATOM 676 N N . GLY A 1 84 ? 13.669 -0.697 -9.438 1.00 90.06 84 GLY A N 1
ATOM 677 C CA . GLY A 1 84 ? 12.495 -1.547 -9.649 1.00 90.06 84 GLY A CA 1
ATOM 678 C C . GLY A 1 84 ? 12.581 -2.358 -10.942 1.00 90.06 84 GLY A C 1
ATOM 679 O O . GLY A 1 84 ? 12.391 -3.569 -10.908 1.00 90.06 84 GLY A O 1
ATOM 680 N N . LYS A 1 85 ? 12.979 -1.738 -12.062 1.00 91.00 85 LYS A N 1
ATOM 681 C CA . LYS A 1 85 ? 13.192 -2.424 -13.349 1.00 91.00 85 LYS A CA 1
ATOM 682 C C . LYS A 1 85 ? 14.242 -3.529 -13.245 1.00 91.00 85 LYS A C 1
ATOM 684 O O . LYS A 1 85 ? 14.069 -4.610 -13.802 1.00 91.00 85 LYS A O 1
ATOM 689 N N . ASN A 1 86 ? 15.343 -3.272 -12.542 1.00 90.19 86 ASN A N 1
ATOM 690 C CA . ASN A 1 86 ? 16.384 -4.278 -12.339 1.00 90.19 86 ASN A CA 1
ATOM 691 C C . ASN A 1 86 ? 15.919 -5.401 -11.404 1.00 90.19 86 ASN A C 1
ATOM 693 O O . ASN A 1 86 ? 16.183 -6.567 -11.683 1.00 90.19 86 ASN A O 1
ATOM 697 N N . ALA A 1 87 ? 15.203 -5.063 -10.331 1.00 88.62 87 ALA A N 1
ATOM 698 C CA . ALA A 1 87 ? 14.669 -6.034 -9.385 1.00 88.62 87 ALA A CA 1
ATOM 699 C C . ALA A 1 87 ? 13.588 -6.928 -10.017 1.00 88.62 87 ALA A C 1
ATOM 701 O O . ALA A 1 87 ? 13.597 -8.135 -9.792 1.00 88.62 87 ALA A O 1
ATOM 702 N N . ALA A 1 88 ? 12.737 -6.381 -10.892 1.00 89.62 88 ALA A N 1
ATOM 703 C CA . ALA A 1 88 ? 11.706 -7.121 -11.624 1.00 89.62 88 ALA A CA 1
ATOM 704 C C . ALA A 1 88 ? 12.262 -8.230 -12.536 1.00 89.62 88 ALA A C 1
ATOM 706 O O . ALA A 1 88 ? 11.544 -9.169 -12.874 1.00 89.62 88 ALA A O 1
ATOM 707 N N . LYS A 1 89 ? 13.546 -8.169 -12.915 1.00 85.81 89 LYS A N 1
ATOM 708 C CA . LYS A 1 89 ? 14.220 -9.238 -13.673 1.00 85.81 89 LYS A CA 1
ATOM 709 C C . LYS A 1 89 ? 14.561 -10.462 -12.816 1.00 85.81 89 LYS A C 1
ATOM 711 O O . LYS A 1 89 ? 14.859 -11.515 -13.372 1.00 85.81 89 LYS A O 1
ATOM 716 N N . ASN A 1 90 ? 14.551 -10.341 -11.489 1.00 84.44 90 ASN A N 1
ATOM 717 C CA . ASN A 1 90 ? 14.842 -11.442 -10.578 1.00 84.44 90 ASN A CA 1
ATOM 718 C C . ASN A 1 90 ? 13.553 -12.197 -10.215 1.00 84.44 90 ASN A C 1
ATOM 720 O O . ASN A 1 90 ? 12.617 -11.611 -9.675 1.00 84.44 90 ASN A O 1
ATOM 724 N N . ALA A 1 91 ? 13.529 -13.511 -10.454 1.00 68.25 91 ALA A N 1
ATOM 725 C CA . ALA A 1 91 ? 12.369 -14.366 -10.196 1.00 68.25 91 ALA A CA 1
ATOM 726 C C . ALA A 1 91 ? 11.918 -14.369 -8.721 1.00 68.25 91 ALA A C 1
ATOM 728 O O . ALA A 1 91 ? 10.731 -14.512 -8.448 1.00 68.25 91 ALA A O 1
ATOM 729 N N . GLY A 1 92 ? 12.845 -14.175 -7.773 1.00 71.12 92 GLY A N 1
ATOM 730 C CA . GLY A 1 92 ? 12.548 -14.160 -6.333 1.00 71.12 92 GLY A CA 1
ATOM 731 C C . GLY A 1 92 ? 12.104 -12.806 -5.771 1.00 71.12 92 GLY A C 1
ATOM 732 O O . GLY A 1 92 ? 11.908 -12.689 -4.562 1.00 71.12 92 GLY A O 1
ATOM 733 N N . TYR A 1 93 ? 11.996 -11.767 -6.602 1.00 74.50 93 TYR A N 1
ATOM 734 C CA . TYR A 1 93 ? 11.576 -10.443 -6.150 1.00 74.50 93 TYR A CA 1
ATOM 735 C C . TYR A 1 93 ? 10.054 -10.391 -5.955 1.00 74.50 93 TYR A C 1
ATOM 737 O O . TYR A 1 93 ? 9.297 -10.959 -6.739 1.00 74.50 93 TYR A O 1
ATOM 745 N N . ASN A 1 94 ? 9.603 -9.712 -4.906 1.00 75.56 94 ASN A N 1
ATOM 746 C CA . ASN A 1 94 ? 8.199 -9.391 -4.671 1.00 75.56 94 ASN A CA 1
ATOM 747 C C . ASN A 1 94 ? 8.118 -7.867 -4.542 1.00 75.56 94 ASN A C 1
ATOM 749 O O . ASN A 1 94 ? 8.897 -7.296 -3.770 1.00 75.56 94 ASN A O 1
ATOM 753 N N . ILE A 1 95 ? 7.302 -7.238 -5.389 1.00 61.88 95 ILE A N 1
ATOM 754 C CA . ILE A 1 95 ? 7.176 -5.778 -5.492 1.00 61.88 95 ILE A CA 1
ATOM 755 C C . ILE A 1 95 ? 6.434 -5.209 -4.286 1.00 61.88 95 ILE A C 1
ATOM 757 O O . ILE A 1 95 ? 5.448 -5.829 -3.837 1.00 61.88 95 ILE A O 1
#

pLDDT: mean 92.82, std 6.16, range [61.88, 98.25]

Radius of gyration: 17.65 Å; chains: 1; bounding box: 36×35×43 Å

Sequence (95 aa):
MNEVIQNMLTRKSIRTYKKDQVKDEDLKDIIQSAIHAPSGGNSQSWIFTVLQNDDRLAELNDQVKEVYKDIEVNEKTYRSIVAGKNAAKNAGYNI

Secondary structure (DSSP, 8-state):
--HHHHHHHH--------SPPPPHHHHHHHHHHHHTS--GGG-----------HHHHHHHHHHHHHHHHH----TTS-HHHHHHHHHHTSTT---